Protein AF-A0A936MVW8-F1 (afdb_monomer_lite)

Sequence (172 aa):
MIGNDNMHGYFGDGTPITKDFATEFSHVVNAASWIDMLAAPKLWAALRRIPPKTFLLELVETYLEYARSRRHYAYIPEEQERPDLSLRGPAVQRLRDLLLGWEPPLITPEIQDAARAVYLTEYGAPPKESWDEAEHNFPDTPLEASLIWPAGPWDEEAFLAARVDNEPPSEL

Radius of gyration: 17.97 Å; chains: 1; bounding box: 41×37×58 Å

Foldseek 3Di:
DDPPPPQQDAAPLRHGDDPVNVVLVVLLVQLLLVLLCLLAVVLLVLDPFAADLVVNLVSLVSNLVVLQDPPLCSPPPPPDDAFDSVQQNVLSVQLNVVSVVDDPPDRDPSNNVSSQSNVCSHPVDAAPPHSNPRPQPPVPDRSCVVHDGDPDDTPNVSVVVVVVVPDDPPDD

Secondary structure (DSSP, 8-state):
---------B-TTS-B--HHHHHHHHHHHHHHHHHHHHH-HHHHHH-SS---HHHHHHHHHHHHHHHHSSGGGSSS-TTSPPP-HHHHHHHHHHHHHHHHH--TT---HHHHHHHHHHHHHHHSS--SS-TTTTTT--TTS-GGGGSPPPSS---HHHHHHHHHHTPPP---

pLDDT: mean 75.81, std 17.88, range [31.45, 98.19]

Structure (mmCIF, N/CA/C/O backbone):
data_AF-A0A936MVW8-F1
#
_entry.id   AF-A0A936MVW8-F1
#
loop_
_atom_site.group_PDB
_atom_site.id
_atom_site.type_symbol
_atom_site.label_atom_id
_atom_site.label_alt_id
_atom_site.label_comp_id
_atom_site.label_asym_id
_atom_site.label_entity_id
_atom_site.label_seq_id
_atom_site.pdbx_PDB_ins_code
_atom_site.Cartn_x
_atom_site.Cartn_y
_atom_site.Cartn_z
_atom_site.occupancy
_atom_site.B_iso_or_equiv
_atom_site.auth_seq_id
_atom_site.auth_comp_id
_atom_site.auth_asym_id
_atom_site.auth_atom_id
_atom_site.pdbx_PDB_model_num
ATOM 1 N N . MET A 1 1 ? -26.744 -17.928 -21.424 1.00 34.31 1 MET A N 1
ATOM 2 C CA . MET A 1 1 ? -25.308 -17.921 -21.082 1.00 34.31 1 MET A CA 1
ATOM 3 C C . MET A 1 1 ? -24.545 -17.622 -22.355 1.00 34.31 1 MET A C 1
ATOM 5 O O . MET A 1 1 ? -24.454 -18.495 -23.203 1.00 34.31 1 MET A O 1
ATOM 9 N N . ILE A 1 2 ? -24.108 -16.379 -22.531 1.00 31.45 2 ILE A N 1
ATOM 10 C CA . ILE A 1 2 ? -23.219 -15.991 -23.628 1.00 31.45 2 ILE A CA 1
ATOM 11 C C . ILE A 1 2 ? -21.899 -15.660 -22.942 1.00 31.45 2 ILE A C 1
ATOM 13 O O . ILE A 1 2 ? -21.827 -14.695 -22.184 1.00 31.45 2 ILE A O 1
ATOM 17 N N . GLY A 1 3 ? -20.910 -16.537 -23.109 1.00 36.31 3 GLY A N 1
ATOM 18 C CA . GLY A 1 3 ? -19.536 -16.231 -22.737 1.00 36.31 3 GLY A CA 1
ATOM 19 C C . GLY A 1 3 ? -19.049 -15.132 -23.667 1.00 36.31 3 GLY A C 1
ATOM 20 O O . GLY A 1 3 ? -19.028 -15.322 -24.880 1.00 36.31 3 GLY A O 1
ATOM 21 N N . ASN A 1 4 ? -18.734 -13.964 -23.114 1.00 34.56 4 ASN A N 1
ATOM 22 C CA . ASN A 1 4 ? -18.070 -12.918 -23.878 1.00 34.56 4 ASN A CA 1
ATOM 23 C C . ASN A 1 4 ? -16.597 -13.305 -24.032 1.00 34.56 4 ASN A C 1
ATOM 25 O O . ASN A 1 4 ? -15.800 -13.109 -23.120 1.00 34.56 4 ASN A O 1
ATOM 29 N N . ASP A 1 5 ? -16.278 -13.858 -25.199 1.00 40.94 5 ASP A N 1
ATOM 30 C CA . ASP A 1 5 ? -14.949 -14.304 -25.640 1.00 40.94 5 ASP A CA 1
ATOM 31 C C . ASP A 1 5 ? -14.143 -13.184 -26.338 1.00 40.94 5 ASP A C 1
ATOM 33 O O . ASP A 1 5 ? -13.197 -13.437 -27.071 1.00 40.94 5 ASP A O 1
ATOM 37 N N . ASN A 1 6 ? -14.502 -11.910 -26.137 1.00 36.38 6 ASN A N 1
ATOM 38 C CA . ASN A 1 6 ? -13.960 -10.790 -26.921 1.00 36.38 6 ASN A CA 1
ATOM 39 C C . ASN A 1 6 ? -13.034 -9.863 -26.118 1.00 36.38 6 ASN A C 1
ATOM 41 O O . ASN A 1 6 ? -13.253 -8.657 -26.061 1.00 36.38 6 ASN A O 1
ATOM 45 N N . MET A 1 7 ? -11.968 -10.410 -25.533 1.00 40.25 7 MET A N 1
ATOM 46 C CA . MET A 1 7 ? -10.809 -9.625 -25.074 1.00 40.25 7 MET A CA 1
ATOM 47 C C . MET A 1 7 ? -9.537 -10.093 -25.796 1.00 40.25 7 MET A C 1
ATOM 49 O O . MET A 1 7 ? -8.512 -10.339 -25.180 1.00 40.25 7 MET A O 1
ATOM 53 N N . HIS A 1 8 ? -9.593 -10.242 -27.122 1.00 43.97 8 HIS A N 1
ATOM 54 C CA . HIS A 1 8 ? -8.402 -10.478 -27.944 1.00 43.97 8 HIS A CA 1
ATOM 55 C C . HIS A 1 8 ? -7.718 -9.146 -28.268 1.00 43.97 8 HIS A C 1
ATOM 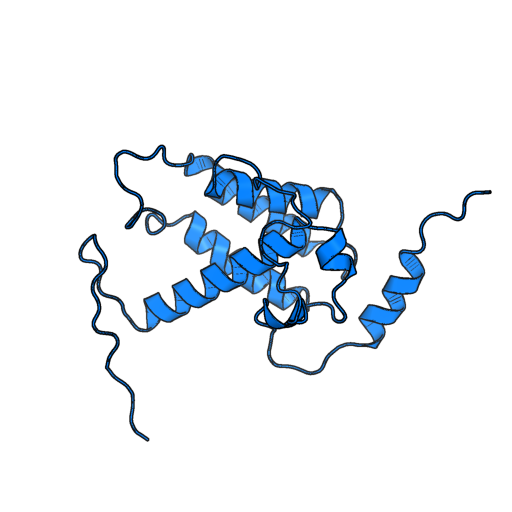57 O O . HIS A 1 8 ? -7.808 -8.636 -29.382 1.00 43.97 8 HIS A O 1
ATOM 63 N N . GLY A 1 9 ? -7.076 -8.556 -27.264 1.00 55.66 9 GLY A N 1
ATOM 64 C CA . GLY A 1 9 ? -6.127 -7.465 -27.459 1.00 55.66 9 GLY A CA 1
ATOM 65 C C . GLY A 1 9 ? -4.702 -7.986 -27.326 1.00 55.66 9 GLY A C 1
ATOM 66 O O . GLY A 1 9 ? -4.457 -8.963 -26.622 1.00 55.66 9 GLY A O 1
ATOM 67 N N . TYR A 1 10 ? -3.767 -7.341 -28.008 1.00 52.28 10 TYR A N 1
ATOM 68 C CA . TYR A 1 10 ? -2.350 -7.476 -27.712 1.00 52.28 10 TYR A CA 1
ATOM 69 C C . TYR A 1 10 ? -1.873 -6.164 -27.125 1.00 52.28 10 TYR A C 1
ATOM 71 O O . TYR A 1 10 ? -2.335 -5.081 -27.487 1.00 52.28 10 TYR A O 1
ATOM 79 N N . PHE A 1 11 ? -0.940 -6.289 -26.212 1.00 53.66 11 PHE A N 1
ATOM 80 C CA . PHE A 1 11 ? -0.203 -5.190 -25.648 1.00 53.66 11 PHE A CA 1
ATOM 81 C C . PHE A 1 11 ? 0.842 -4.639 -26.624 1.00 53.66 11 PHE A C 1
ATOM 83 O O . PHE A 1 11 ? 1.131 -5.261 -27.646 1.00 53.66 11 PHE A O 1
ATOM 90 N N . GLY A 1 12 ? 1.394 -3.455 -26.332 1.00 42.19 12 GLY A N 1
ATOM 91 C CA . GLY A 1 12 ? 2.382 -2.790 -27.197 1.00 42.19 12 GLY A CA 1
ATOM 92 C C . GLY A 1 12 ? 3.662 -3.608 -27.432 1.00 42.19 12 GLY A C 1
ATOM 93 O O . GLY A 1 12 ? 4.364 -3.376 -28.411 1.00 42.19 12 GLY A O 1
ATOM 94 N N . ASP A 1 13 ? 3.922 -4.599 -26.578 1.00 49.50 13 ASP A N 1
ATOM 95 C CA . ASP A 1 13 ? 5.025 -5.559 -26.659 1.00 49.50 13 ASP A CA 1
ATOM 96 C C . ASP A 1 13 ? 4.647 -6.888 -27.354 1.00 49.50 13 ASP A C 1
ATOM 98 O O . ASP A 1 13 ? 5.480 -7.786 -27.477 1.00 49.50 13 ASP A O 1
ATOM 102 N N . GLY A 1 14 ? 3.396 -7.037 -27.805 1.00 54.03 14 GLY A N 1
ATOM 103 C CA . GLY A 1 14 ? 2.881 -8.259 -28.425 1.00 54.03 14 GLY A CA 1
ATOM 104 C C . GLY A 1 14 ? 2.423 -9.340 -27.441 1.00 54.03 14 GLY A C 1
ATOM 105 O O . GLY A 1 14 ? 2.101 -10.448 -27.877 1.00 54.03 14 GLY A O 1
ATOM 106 N N . THR A 1 15 ? 2.347 -9.056 -26.136 1.00 58.72 15 THR A N 1
ATOM 107 C CA . THR A 1 15 ? 1.784 -9.988 -25.150 1.00 58.72 15 THR A CA 1
ATOM 108 C C . THR A 1 15 ? 0.259 -10.089 -25.331 1.00 58.72 15 THR A C 1
ATOM 110 O O . THR A 1 15 ? -0.420 -9.058 -25.364 1.00 58.72 15 THR A O 1
ATOM 113 N N . PRO A 1 16 ? -0.326 -11.297 -25.463 1.00 61.88 16 PRO A N 1
ATOM 114 C CA . PRO A 1 16 ? -1.773 -11.446 -25.568 1.00 61.88 16 PRO A CA 1
ATOM 115 C C . PRO A 1 16 ? -2.456 -11.086 -24.247 1.00 61.88 16 PRO A C 1
ATOM 117 O O . PRO A 1 16 ? -2.078 -11.581 -23.184 1.00 61.88 16 PRO A O 1
ATOM 120 N N . ILE A 1 17 ? -3.513 -10.280 -24.323 1.00 64.38 17 ILE A N 1
ATOM 121 C CA . ILE A 1 17 ? -4.435 -10.059 -23.211 1.00 64.38 17 ILE A CA 1
ATOM 122 C C . ILE A 1 17 ? -5.241 -11.346 -23.045 1.00 64.38 17 ILE A C 1
ATOM 124 O O . ILE A 1 17 ? -6.142 -11.648 -23.825 1.00 64.38 17 ILE A O 1
ATOM 128 N N . THR A 1 18 ? -4.888 -12.145 -22.044 1.00 70.31 18 THR A N 1
ATOM 129 C CA . THR A 1 18 ? -5.671 -13.320 -21.656 1.00 70.31 18 THR A CA 1
ATOM 130 C C . THR A 1 18 ? -6.658 -12.941 -20.556 1.00 70.31 18 THR A C 1
ATOM 132 O O . THR A 1 18 ? -6.501 -11.930 -19.869 1.00 70.31 18 THR A O 1
ATOM 135 N N . LYS A 1 19 ? -7.685 -13.769 -20.352 1.00 66.88 19 LYS A N 1
ATOM 136 C CA . LYS A 1 19 ? -8.613 -13.607 -19.225 1.00 66.88 19 LYS A CA 1
ATOM 137 C C . LYS A 1 19 ? -7.884 -13.649 -17.875 1.00 66.88 19 LYS A C 1
ATOM 139 O O . LYS A 1 19 ? -8.219 -12.881 -16.974 1.00 66.88 19 LYS A O 1
ATOM 144 N N . ASP A 1 20 ? -6.868 -14.499 -17.772 1.00 69.19 20 ASP A N 1
ATOM 145 C CA . ASP A 1 20 ? -6.035 -14.631 -16.576 1.00 69.19 20 ASP A CA 1
ATOM 146 C C . ASP A 1 20 ? -5.218 -13.357 -16.340 1.00 69.19 20 ASP A C 1
ATOM 148 O O . ASP A 1 20 ? -5.215 -12.832 -15.231 1.00 69.19 20 ASP A O 1
ATOM 152 N N . PHE A 1 21 ? -4.632 -12.788 -17.401 1.00 69.25 21 PHE A N 1
ATOM 153 C CA . PHE A 1 21 ? -3.934 -11.506 -17.323 1.00 69.25 21 PHE A CA 1
ATOM 154 C C . PHE A 1 21 ? -4.878 -10.368 -16.914 1.00 69.25 21 PHE A C 1
ATOM 156 O O . PHE A 1 21 ? -4.545 -9.579 -16.040 1.00 69.25 21 PHE A O 1
ATOM 163 N N . ALA A 1 22 ? -6.059 -10.258 -17.530 1.00 68.69 22 ALA A N 1
ATOM 164 C CA . ALA A 1 22 ? -7.012 -9.193 -17.206 1.00 68.69 22 ALA A CA 1
ATOM 165 C C . ALA A 1 22 ? -7.468 -9.254 -15.737 1.00 68.69 22 ALA A C 1
ATOM 167 O O . ALA A 1 22 ? -7.683 -8.219 -15.101 1.00 68.69 22 ALA A O 1
ATOM 168 N N . THR A 1 23 ? -7.583 -10.470 -15.200 1.00 71.94 23 THR A N 1
ATOM 169 C CA . THR A 1 23 ? -7.898 -10.727 -13.790 1.00 71.94 23 THR A CA 1
ATOM 170 C C . THR A 1 23 ? -6.735 -10.319 -12.886 1.00 71.94 23 THR A C 1
ATOM 172 O O . THR A 1 23 ? -6.937 -9.545 -11.956 1.00 71.94 23 THR A O 1
ATOM 175 N N . GLU A 1 24 ? -5.513 -10.765 -13.194 1.00 74.25 24 GLU A N 1
ATOM 176 C CA . GLU A 1 24 ? -4.289 -10.368 -12.485 1.00 74.25 24 GLU A CA 1
ATOM 177 C C . GLU A 1 24 ? -4.121 -8.844 -12.473 1.00 74.25 24 GLU A C 1
ATOM 179 O O . GLU A 1 24 ? -3.956 -8.250 -11.414 1.00 74.25 24 GLU A O 1
ATOM 184 N N . PHE A 1 25 ? -4.244 -8.196 -13.633 1.00 77.94 25 PHE A N 1
ATOM 185 C CA . PHE A 1 25 ? -4.137 -6.747 -13.773 1.00 77.94 25 PHE A CA 1
ATOM 186 C C . PHE A 1 25 ? -5.174 -6.017 -12.917 1.00 77.94 25 PHE A C 1
ATOM 188 O O . PHE A 1 25 ? -4.837 -5.073 -12.210 1.00 77.94 25 PHE A O 1
ATOM 195 N N . SER A 1 26 ? -6.423 -6.489 -12.921 1.00 79.56 26 SER A N 1
ATOM 196 C CA . SER A 1 26 ? -7.487 -5.918 -12.089 1.00 79.56 26 SER A CA 1
ATOM 197 C C . SER A 1 26 ? -7.181 -6.063 -10.593 1.00 79.56 26 SER A C 1
ATOM 199 O O . SER A 1 26 ? -7.428 -5.134 -9.827 1.00 79.56 26 SER A O 1
ATOM 201 N N . HIS A 1 27 ? -6.609 -7.194 -10.163 1.00 81.75 27 HIS A N 1
ATOM 202 C CA . HIS A 1 27 ? -6.180 -7.383 -8.775 1.00 81.75 27 HIS A CA 1
ATOM 203 C C . HIS A 1 27 ? -4.984 -6.502 -8.404 1.00 81.75 27 HIS A C 1
ATOM 205 O O . HIS A 1 27 ? -4.977 -5.941 -7.313 1.00 81.75 27 HIS A O 1
ATOM 211 N N . VAL A 1 28 ? -4.007 -6.339 -9.299 1.00 86.12 28 VAL A N 1
ATOM 212 C CA . VAL A 1 28 ? -2.840 -5.469 -9.086 1.00 86.12 28 VAL A CA 1
ATOM 213 C C . VAL A 1 28 ? -3.258 -4.005 -8.983 1.00 86.12 28 VAL A C 1
ATOM 215 O O . VAL A 1 28 ? -2.813 -3.320 -8.067 1.00 86.12 28 VAL A O 1
ATOM 218 N N . VAL A 1 29 ? -4.139 -3.533 -9.872 1.00 85.56 29 VAL A N 1
ATOM 219 C CA . VAL A 1 29 ? -4.69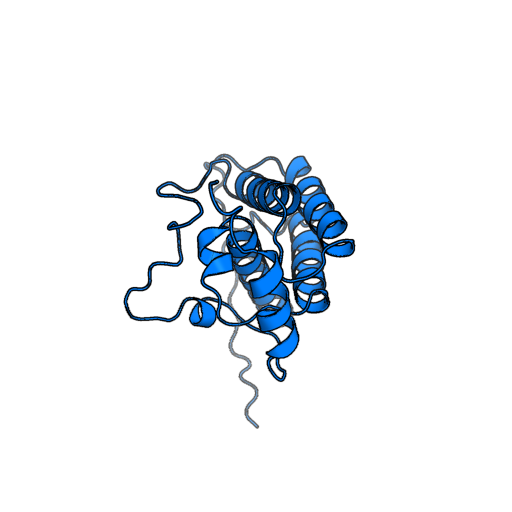0 -2.169 -9.810 1.00 85.56 29 VAL A CA 1
ATOM 220 C C . VAL A 1 29 ? -5.461 -1.965 -8.509 1.00 85.56 29 VAL A C 1
ATOM 222 O O . VAL A 1 29 ? -5.246 -0.973 -7.823 1.00 85.56 29 VAL A O 1
ATOM 225 N N . ASN A 1 30 ? -6.301 -2.927 -8.120 1.00 87.00 30 ASN A N 1
ATOM 226 C CA . ASN A 1 30 ? -7.021 -2.841 -6.853 1.00 87.00 30 ASN A CA 1
ATOM 227 C C . ASN A 1 30 ? -6.073 -2.815 -5.644 1.00 87.00 30 ASN A C 1
ATOM 229 O O . ASN A 1 30 ? -6.256 -2.028 -4.720 1.00 87.00 30 ASN A O 1
ATOM 233 N N . ALA A 1 31 ? -5.046 -3.665 -5.648 1.00 91.69 31 ALA A N 1
ATOM 234 C CA . ALA A 1 31 ? -4.041 -3.689 -4.598 1.00 91.69 31 ALA A CA 1
ATOM 235 C C . ALA A 1 31 ? -3.276 -2.359 -4.518 1.00 91.69 31 ALA A C 1
ATOM 237 O O . ALA A 1 31 ? -3.074 -1.867 -3.412 1.00 91.69 31 ALA A O 1
ATOM 238 N N . ALA A 1 32 ? -2.930 -1.745 -5.656 1.00 90.50 32 ALA A N 1
ATOM 239 C CA . ALA A 1 32 ? -2.313 -0.418 -5.696 1.00 90.50 32 ALA A CA 1
ATOM 240 C C . ALA A 1 32 ? -3.192 0.631 -4.999 1.00 90.50 32 ALA A C 1
ATOM 242 O O . ALA A 1 32 ? -2.727 1.272 -4.063 1.00 90.50 32 ALA A O 1
ATOM 243 N N . SER A 1 33 ? -4.482 0.714 -5.346 1.00 90.00 33 SER A N 1
ATOM 244 C CA . SER A 1 33 ? -5.406 1.675 -4.722 1.00 90.00 33 SER A CA 1
ATOM 245 C C . SER A 1 33 ? -5.525 1.499 -3.204 1.00 90.00 33 SER A C 1
ATOM 247 O O . SER A 1 33 ? -5.662 2.470 -2.462 1.00 90.00 33 SER A O 1
ATOM 249 N N . TRP A 1 34 ? -5.455 0.260 -2.711 1.00 93.50 34 TRP A N 1
ATOM 250 C CA . TRP A 1 34 ? -5.431 -0.012 -1.273 1.00 93.50 34 TRP A CA 1
ATOM 251 C C . TRP A 1 34 ? -4.097 0.347 -0.612 1.00 93.50 34 TRP A C 1
ATOM 253 O O . TRP A 1 34 ? -4.095 0.823 0.521 1.00 93.50 34 TRP A O 1
ATOM 263 N N . ILE A 1 35 ? -2.970 0.151 -1.297 1.00 94.38 35 ILE A N 1
ATOM 264 C CA . ILE A 1 35 ? -1.648 0.583 -0.821 1.00 94.38 35 ILE A CA 1
ATOM 265 C C . ILE A 1 35 ? -1.595 2.114 -0.728 1.00 94.38 35 ILE A C 1
ATOM 267 O O . ILE A 1 35 ? -1.124 2.640 0.279 1.00 94.38 35 ILE A O 1
ATOM 271 N N . ASP A 1 36 ? -2.159 2.826 -1.702 1.00 91.69 36 ASP A N 1
ATOM 272 C CA . ASP A 1 36 ? -2.263 4.288 -1.674 1.00 91.69 36 ASP A CA 1
ATOM 273 C C . ASP A 1 36 ? -3.112 4.759 -0.485 1.00 91.69 36 ASP A C 1
ATOM 275 O O . ASP A 1 36 ? -2.722 5.673 0.244 1.00 91.69 36 ASP A O 1
ATOM 279 N N . MET A 1 37 ? -4.207 4.049 -0.193 1.00 91.50 37 MET A N 1
ATOM 280 C CA .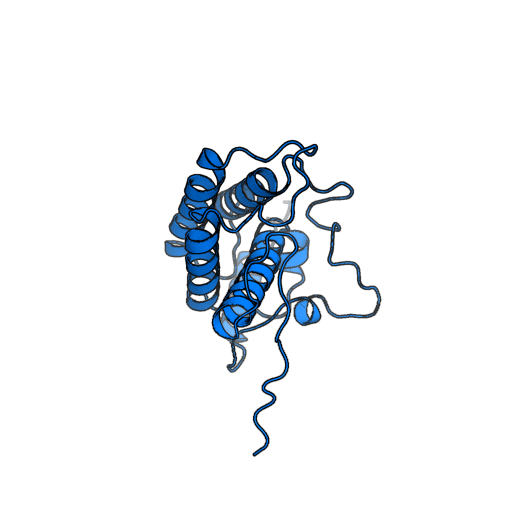 MET A 1 37 ? -5.033 4.299 0.991 1.00 91.50 37 MET A CA 1
ATOM 281 C C . MET A 1 37 ? -4.252 4.124 2.305 1.00 91.50 37 MET A C 1
ATOM 283 O O . MET A 1 37 ? -4.410 4.915 3.232 1.00 91.50 37 MET A O 1
ATOM 287 N N . LEU A 1 38 ? -3.372 3.119 2.393 1.00 94.50 38 LEU A N 1
ATOM 288 C CA . LEU A 1 38 ? -2.501 2.899 3.558 1.00 94.50 38 LEU A CA 1
ATOM 289 C C . LEU A 1 38 ? -1.414 3.981 3.697 1.00 94.50 38 LEU A C 1
ATOM 291 O O . LEU A 1 38 ? -0.963 4.264 4.807 1.00 94.50 38 LEU A O 1
ATOM 295 N N . ALA A 1 39 ? -0.998 4.607 2.594 1.00 94.25 39 ALA A N 1
ATOM 296 C CA . ALA A 1 39 ? -0.047 5.721 2.588 1.00 94.25 39 ALA A CA 1
ATOM 297 C C . ALA A 1 39 ? -0.675 7.070 3.015 1.00 94.25 39 ALA A C 1
ATOM 299 O O . ALA A 1 39 ? 0.058 8.016 3.356 1.00 94.25 39 ALA A O 1
ATOM 300 N N . ALA A 1 40 ? -2.011 7.146 3.009 1.00 91.56 40 ALA A N 1
ATOM 301 C CA . ALA A 1 40 ? -2.829 8.347 3.154 1.00 91.56 40 ALA A CA 1
ATOM 302 C C . ALA A 1 40 ? -3.676 8.322 4.447 1.00 91.56 40 ALA A C 1
ATOM 304 O O . ALA A 1 40 ? -4.859 7.970 4.424 1.00 91.56 40 ALA A O 1
ATOM 305 N N . PRO A 1 41 ? -3.110 8.692 5.611 1.00 87.88 41 PRO A N 1
ATOM 306 C CA . PRO A 1 41 ? -3.765 8.512 6.906 1.00 87.88 41 PRO A CA 1
ATOM 307 C C . PRO A 1 41 ? -5.085 9.281 7.031 1.00 87.88 41 PRO A C 1
ATOM 309 O O . PRO A 1 41 ? -5.997 8.804 7.707 1.00 87.88 41 PRO A O 1
ATOM 312 N N . LYS A 1 42 ? -5.230 10.450 6.388 1.00 85.56 42 LYS A N 1
ATOM 313 C CA . LYS A 1 42 ? -6.490 11.207 6.455 1.00 85.56 42 LYS A CA 1
ATOM 314 C C . LYS A 1 42 ? -7.580 10.564 5.611 1.00 85.56 42 LYS A C 1
ATOM 316 O O . LYS A 1 42 ? -8.736 10.567 6.026 1.00 85.56 42 LYS A O 1
ATOM 321 N N . LEU A 1 43 ? -7.219 10.003 4.458 1.00 87.12 43 LEU A N 1
ATOM 322 C CA . LEU A 1 43 ? -8.157 9.266 3.615 1.00 87.12 43 LEU A CA 1
ATOM 323 C C . LEU A 1 43 ? -8.580 7.965 4.298 1.00 87.12 43 LEU A C 1
ATOM 325 O O . LEU A 1 43 ? -9.774 7.692 4.389 1.0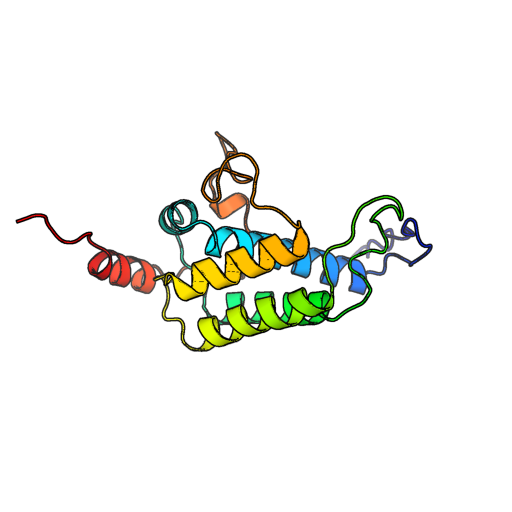0 87.12 43 LEU A O 1
ATOM 329 N N . TRP A 1 44 ? -7.633 7.236 4.894 1.00 88.25 44 TRP A N 1
ATOM 330 C CA . TRP A 1 44 ? -7.942 6.066 5.712 1.00 88.25 44 TRP A CA 1
ATOM 331 C C . TRP A 1 44 ? -8.920 6.401 6.847 1.00 88.25 44 TRP A C 1
ATOM 333 O O . TRP A 1 44 ? -9.932 5.724 7.019 1.00 88.25 44 TRP A O 1
ATOM 343 N N . ALA A 1 45 ? -8.664 7.484 7.588 1.00 85.25 45 ALA A N 1
ATOM 344 C CA . ALA A 1 45 ? -9.536 7.937 8.672 1.00 85.25 45 ALA A CA 1
ATOM 345 C C . ALA A 1 45 ? -10.932 8.386 8.196 1.00 85.25 45 ALA A C 1
ATOM 347 O O . ALA A 1 45 ? -11.875 8.399 8.988 1.00 85.25 45 ALA A 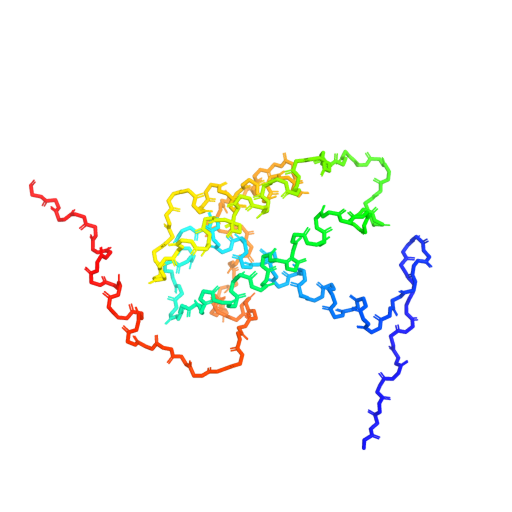O 1
ATOM 348 N N . ALA A 1 46 ? -11.076 8.756 6.921 1.00 85.38 46 ALA A N 1
ATOM 349 C CA . ALA A 1 46 ? -12.351 9.138 6.324 1.00 85.38 46 ALA A CA 1
ATOM 350 C C . ALA A 1 46 ? -13.207 7.933 5.888 1.00 85.38 46 ALA A C 1
ATOM 352 O O . ALA A 1 46 ? -14.398 8.112 5.614 1.00 85.38 46 ALA A O 1
ATOM 353 N N . LEU A 1 47 ? -12.640 6.720 5.839 1.00 84.69 47 LEU A N 1
ATOM 354 C CA . LEU A 1 47 ? -13.384 5.508 5.503 1.00 84.69 47 LEU A CA 1
ATOM 355 C C . LEU A 1 47 ? -14.457 5.212 6.556 1.00 84.69 47 LEU A C 1
ATOM 357 O O . LEU A 1 47 ? -14.210 5.209 7.762 1.00 84.69 47 LEU A O 1
ATOM 361 N N . ARG A 1 48 ? -15.665 4.882 6.094 1.00 83.56 48 ARG A N 1
ATOM 362 C CA . ARG A 1 48 ? -16.790 4.492 6.965 1.00 83.56 48 ARG A CA 1
ATOM 363 C C . ARG A 1 48 ? -16.798 3.012 7.327 1.00 83.56 48 ARG A C 1
ATOM 365 O O . ARG A 1 48 ? -17.607 2.580 8.143 1.00 83.56 48 ARG A O 1
ATOM 372 N N . ARG A 1 49 ? -15.936 2.221 6.693 1.00 84.25 49 ARG A N 1
ATOM 373 C CA . ARG A 1 49 ? -15.766 0.794 6.959 1.00 84.25 49 ARG A CA 1
ATOM 374 C C . ARG A 1 49 ? -14.302 0.407 6.849 1.00 84.25 49 ARG A C 1
ATOM 376 O O . ARG A 1 49 ? -13.542 1.047 6.133 1.00 84.25 49 ARG A O 1
ATOM 383 N N . ILE A 1 50 ? -13.935 -0.661 7.545 1.00 86.12 50 ILE A N 1
ATOM 384 C CA . ILE A 1 50 ? -12.555 -1.132 7.652 1.00 86.12 50 ILE A CA 1
ATOM 385 C C . ILE A 1 50 ? -12.434 -2.441 6.880 1.00 86.12 50 ILE A C 1
ATOM 387 O O . ILE A 1 50 ? -13.275 -3.327 7.064 1.00 86.12 50 ILE A O 1
ATOM 391 N N . PRO A 1 51 ? -11.445 -2.583 5.984 1.00 87.88 51 PRO A N 1
ATOM 392 C CA . PRO A 1 51 ? -11.237 -3.843 5.296 1.00 87.88 51 PRO A CA 1
ATOM 393 C C . PRO A 1 51 ? -10.765 -4.916 6.290 1.00 87.88 51 PRO A C 1
ATOM 395 O O . PRO A 1 51 ? -9.959 -4.627 7.180 1.00 87.88 51 PRO A O 1
ATOM 398 N N . PRO A 1 52 ? -11.190 -6.178 6.122 1.00 88.88 52 PRO A N 1
ATOM 399 C CA . PRO A 1 52 ? -10.583 -7.290 6.832 1.00 88.88 52 PRO A CA 1
ATOM 400 C C . PRO A 1 52 ? -9.074 -7.348 6.567 1.00 88.88 52 PRO A C 1
ATOM 402 O O . PRO A 1 52 ? -8.622 -7.220 5.429 1.00 88.88 52 PRO A O 1
ATOM 405 N N . LYS A 1 53 ? -8.291 -7.632 7.609 1.00 91.25 53 LYS A N 1
ATOM 406 C CA . LYS A 1 53 ? -6.843 -7.868 7.502 1.00 91.25 53 LYS A CA 1
ATOM 407 C C . LYS A 1 53 ? -6.482 -8.910 6.445 1.00 91.25 53 LYS A C 1
ATOM 409 O O . LYS A 1 53 ? -5.541 -8.709 5.685 1.00 91.25 53 LYS A O 1
ATOM 414 N N . THR A 1 54 ? -7.231 -10.010 6.387 1.00 90.25 54 THR A N 1
ATOM 415 C CA . THR A 1 54 ? -7.010 -11.089 5.412 1.00 90.25 54 THR A CA 1
ATOM 416 C C . THR A 1 54 ? -7.131 -10.593 3.977 1.00 90.25 54 THR A C 1
ATOM 418 O O . THR A 1 54 ? -6.308 -10.950 3.146 1.00 90.25 54 THR A O 1
ATOM 421 N N . PHE A 1 55 ? -8.087 -9.705 3.708 1.00 91.25 55 PHE A N 1
ATOM 422 C CA . PHE A 1 55 ? -8.271 -9.112 2.390 1.00 91.25 55 PHE A CA 1
ATOM 423 C C . PHE A 1 55 ? -7.091 -8.213 1.991 1.00 91.25 55 PHE A C 1
ATOM 425 O O . PHE A 1 55 ? -6.577 -8.343 0.882 1.00 91.25 55 PHE A O 1
ATOM 432 N N . LEU A 1 56 ? -6.604 -7.348 2.891 1.00 92.81 56 LEU A N 1
ATOM 433 C CA . LEU A 1 56 ? -5.409 -6.544 2.594 1.00 92.81 56 LEU A CA 1
ATOM 434 C C . LEU A 1 56 ? -4.169 -7.418 2.379 1.00 92.81 56 LEU A C 1
ATOM 436 O O . LEU A 1 56 ? -3.374 -7.136 1.487 1.00 92.81 56 LEU A O 1
ATOM 440 N N . LEU A 1 57 ? -4.011 -8.492 3.159 1.00 94.31 57 LEU A N 1
ATOM 441 C CA . LEU A 1 57 ? -2.912 -9.439 2.975 1.00 94.31 57 LEU A CA 1
ATOM 442 C C . LEU A 1 57 ? -2.977 -10.135 1.610 1.00 94.31 57 LEU A C 1
ATOM 444 O O . LEU A 1 57 ? -1.956 -10.210 0.936 1.00 94.31 57 LEU A O 1
ATOM 448 N N . GLU A 1 58 ? -4.152 -10.589 1.170 1.00 91.25 58 GLU A N 1
ATOM 449 C CA . GLU A 1 58 ? -4.337 -11.193 -0.159 1.00 91.25 58 GLU A CA 1
ATOM 450 C C . GLU A 1 58 ? -3.964 -10.223 -1.292 1.00 91.25 58 GLU A C 1
ATOM 452 O O . GLU A 1 58 ? -3.280 -10.605 -2.247 1.00 91.25 58 GLU A O 1
ATOM 457 N N . LEU A 1 59 ? -4.363 -8.953 -1.171 1.00 91.75 59 LEU A N 1
ATOM 458 C CA . LEU A 1 59 ? -4.007 -7.917 -2.140 1.00 91.75 59 LEU A CA 1
ATOM 459 C C . LEU A 1 59 ? -2.502 -7.646 -2.169 1.00 91.75 59 LEU A C 1
ATOM 461 O O . LEU A 1 59 ? -1.912 -7.587 -3.248 1.00 91.75 59 LEU A O 1
ATOM 465 N N . VAL A 1 60 ? -1.866 -7.508 -1.005 1.00 95.06 60 VAL A N 1
ATOM 466 C CA . VAL A 1 60 ? -0.427 -7.233 -0.926 1.00 95.06 60 VAL A CA 1
ATOM 467 C C . VAL A 1 60 ? 0.402 -8.430 -1.398 1.00 95.06 60 VAL A C 1
ATOM 469 O O . VAL A 1 60 ? 1.401 -8.224 -2.081 1.00 95.06 60 VAL A O 1
ATOM 472 N N . GLU A 1 61 ? -0.007 -9.669 -1.117 1.00 93.44 61 GLU A N 1
ATOM 473 C CA . GLU A 1 61 ? 0.645 -10.869 -1.668 1.00 93.44 61 GLU A CA 1
ATOM 474 C C . GLU A 1 61 ? 0.523 -10.910 -3.200 1.00 93.44 61 GLU A C 1
ATOM 476 O O . GLU A 1 61 ? 1.516 -11.129 -3.896 1.00 93.44 61 GLU A O 1
ATOM 481 N N . THR A 1 62 ? -0.655 -10.584 -3.745 1.00 89.81 62 THR A N 1
ATOM 482 C CA . THR A 1 62 ? -0.848 -10.468 -5.203 1.00 89.81 62 THR A CA 1
ATOM 483 C C . THR A 1 62 ? 0.071 -9.398 -5.801 1.00 89.81 62 THR A C 1
ATOM 485 O O . THR A 1 62 ? 0.729 -9.615 -6.821 1.00 89.81 62 THR A O 1
ATOM 488 N N . TYR A 1 63 ? 0.168 -8.240 -5.144 1.00 91.25 63 TYR A N 1
ATOM 489 C CA . TYR A 1 63 ? 1.054 -7.165 -5.577 1.00 91.25 63 TYR A CA 1
ATOM 490 C C . TYR A 1 63 ? 2.535 -7.550 -5.462 1.00 91.25 63 TYR A C 1
ATOM 492 O O . TYR A 1 63 ? 3.345 -7.152 -6.295 1.00 91.25 63 TYR A O 1
ATOM 500 N N . LEU A 1 64 ? 2.911 -8.354 -4.466 1.00 91.94 64 LEU A N 1
ATOM 501 C CA . LEU A 1 64 ? 4.279 -8.833 -4.275 1.00 91.94 64 LEU A CA 1
ATOM 502 C C . LEU A 1 64 ? 4.720 -9.766 -5.407 1.00 91.94 64 LEU A C 1
ATOM 504 O O . LEU A 1 64 ? 5.848 -9.653 -5.895 1.00 91.94 64 LEU A O 1
ATOM 508 N N . GLU A 1 65 ? 3.844 -10.671 -5.842 1.00 88.50 65 GLU A N 1
ATOM 509 C CA . GLU A 1 65 ? 4.090 -11.516 -7.015 1.00 88.50 65 GLU A CA 1
ATOM 510 C C . GLU A 1 65 ? 4.293 -10.664 -8.271 1.00 88.50 65 GLU A C 1
ATOM 512 O O . GLU A 1 65 ? 5.267 -10.852 -9.009 1.00 88.50 65 GLU A O 1
ATOM 517 N N . TYR A 1 66 ? 3.432 -9.662 -8.461 1.00 84.94 66 TYR A N 1
ATOM 518 C CA . TYR A 1 66 ? 3.556 -8.701 -9.549 1.00 84.94 66 TYR A CA 1
ATOM 519 C C . TYR A 1 66 ? 4.871 -7.910 -9.492 1.00 84.94 66 TYR A C 1
ATOM 521 O O . TYR A 1 66 ? 5.585 -7.840 -10.497 1.00 84.94 66 TYR A O 1
ATOM 529 N N . ALA A 1 67 ? 5.241 -7.381 -8.323 1.00 86.94 67 ALA A N 1
ATOM 530 C CA . ALA A 1 67 ? 6.455 -6.595 -8.105 1.00 86.94 67 ALA A CA 1
ATOM 531 C C . ALA A 1 67 ? 7.739 -7.401 -8.363 1.00 86.94 67 ALA A C 1
ATOM 533 O O . ALA A 1 67 ? 8.753 -6.843 -8.783 1.00 86.94 67 ALA A O 1
ATOM 534 N N . ARG A 1 68 ? 7.695 -8.723 -8.150 1.00 84.50 68 ARG A N 1
ATOM 535 C CA . ARG A 1 68 ? 8.787 -9.661 -8.469 1.00 84.50 68 ARG A CA 1
ATOM 536 C C . ARG A 1 68 ? 8.829 -10.065 -9.946 1.00 84.50 68 ARG A C 1
ATOM 538 O O . ARG A 1 68 ? 9.819 -10.645 -10.395 1.00 84.50 68 ARG A O 1
ATOM 545 N N . SER A 1 69 ? 7.773 -9.788 -10.704 1.00 78.62 69 SER A N 1
ATOM 546 C CA . SER A 1 69 ? 7.678 -10.132 -12.120 1.00 78.62 69 SER A CA 1
ATOM 547 C C . SER A 1 69 ? 8.359 -9.089 -13.019 1.00 78.62 69 SER A C 1
ATOM 549 O O . SER A 1 69 ? 8.566 -7.935 -12.649 1.00 78.62 69 SER A O 1
ATOM 551 N N . ARG A 1 70 ? 8.662 -9.473 -14.267 1.00 70.75 70 ARG A N 1
ATOM 552 C CA . ARG A 1 70 ? 9.135 -8.538 -15.310 1.00 70.75 70 ARG A CA 1
ATOM 553 C C . ARG A 1 70 ? 8.001 -7.818 -16.056 1.00 70.75 70 ARG A C 1
ATOM 555 O O . ARG A 1 70 ? 8.279 -7.052 -16.971 1.00 70.75 70 ARG A O 1
ATOM 562 N N . ARG A 1 71 ? 6.735 -8.072 -15.701 1.00 69.44 71 ARG A N 1
ATOM 563 C CA . ARG A 1 71 ? 5.547 -7.630 -16.464 1.00 69.44 71 ARG A CA 1
ATOM 564 C C . ARG A 1 71 ? 5.262 -6.132 -16.344 1.00 69.44 71 ARG A C 1
ATOM 566 O O . ARG A 1 71 ? 4.561 -5.572 -17.175 1.00 69.44 71 ARG A O 1
ATOM 573 N N . HIS A 1 72 ? 5.837 -5.493 -15.333 1.00 64.00 72 HIS A N 1
ATOM 574 C CA . HIS A 1 72 ? 5.573 -4.111 -14.952 1.00 64.00 72 HIS A CA 1
ATOM 575 C C . HIS A 1 72 ? 5.895 -3.064 -16.039 1.00 64.00 72 HIS A C 1
ATOM 577 O O . HIS A 1 72 ? 5.217 -2.047 -16.134 1.00 64.00 72 HIS A O 1
ATOM 583 N N . TYR A 1 73 ? 6.884 -3.323 -16.903 1.00 58.44 73 TYR A N 1
ATOM 584 C CA . TYR A 1 73 ? 7.385 -2.337 -17.873 1.00 58.44 73 TYR A CA 1
ATOM 585 C C . TYR A 1 73 ? 7.149 -2.690 -19.340 1.00 58.44 73 TYR A C 1
ATOM 587 O O . TYR A 1 73 ? 7.770 -2.081 -20.208 1.00 58.44 73 TYR A O 1
ATOM 595 N N . ALA A 1 74 ? 6.240 -3.618 -19.642 1.00 56.75 74 ALA A N 1
ATOM 596 C CA . ALA A 1 74 ? 5.846 -3.884 -21.029 1.00 56.75 74 ALA A CA 1
ATOM 597 C C . ALA A 1 74 ? 5.320 -2.622 -21.758 1.00 56.75 74 ALA A C 1
ATOM 599 O O . ALA A 1 74 ? 5.342 -2.563 -22.984 1.00 56.75 74 ALA A O 1
ATOM 600 N N . TYR A 1 75 ? 4.896 -1.596 -21.006 1.00 57.88 75 TYR A N 1
ATOM 601 C CA . TYR A 1 75 ? 4.279 -0.367 -21.530 1.00 57.88 75 TYR A CA 1
ATOM 602 C C . TYR A 1 75 ? 5.087 0.906 -21.316 1.00 57.88 75 TYR A C 1
ATOM 604 O O . TYR A 1 75 ? 4.720 1.933 -21.883 1.00 57.88 75 TYR A O 1
ATOM 612 N N . ILE A 1 76 ? 6.140 0.878 -20.490 1.00 60.19 76 ILE A N 1
ATOM 613 C CA . ILE A 1 76 ? 6.932 2.083 -20.227 1.00 60.19 76 ILE A CA 1
ATOM 614 C C . ILE A 1 76 ? 7.908 2.280 -21.393 1.00 60.19 76 ILE A C 1
ATOM 616 O O . ILE A 1 76 ? 8.745 1.390 -21.616 1.00 60.19 76 ILE A O 1
ATOM 620 N N . PRO A 1 77 ? 7.830 3.416 -22.121 1.00 64.06 77 PRO A N 1
ATOM 621 C CA . PRO A 1 77 ? 8.761 3.730 -23.201 1.00 64.06 77 PRO A CA 1
ATOM 622 C C . PRO A 1 77 ? 10.213 3.588 -22.734 1.00 64.06 77 PRO A C 1
ATOM 624 O O . PRO A 1 77 ? 10.539 3.972 -21.612 1.00 64.06 77 PRO A O 1
ATOM 627 N N . GLU A 1 78 ? 11.102 3.054 -23.578 1.00 64.94 78 GLU A N 1
ATOM 628 C CA . GLU A 1 78 ? 12.522 2.844 -23.221 1.00 64.94 78 GLU A CA 1
ATOM 629 C C . GLU A 1 78 ? 13.242 4.134 -22.797 1.00 64.94 78 GLU A C 1
ATOM 631 O O . GLU A 1 78 ? 14.241 4.089 -22.085 1.00 64.94 78 GLU A O 1
ATOM 636 N N . GLU A 1 79 ? 12.713 5.279 -23.220 1.00 68.44 79 GLU A N 1
ATOM 637 C CA . GLU A 1 79 ? 13.231 6.623 -22.967 1.00 68.44 79 GLU A CA 1
ATOM 638 C C . GLU A 1 79 ? 12.937 7.132 -21.545 1.00 68.44 79 GLU A C 1
ATOM 640 O O . GLU A 1 79 ? 13.523 8.126 -21.115 1.00 68.44 79 GLU A O 1
ATOM 645 N N . GLN A 1 80 ? 12.030 6.479 -20.813 1.00 67.25 80 GLN A N 1
ATOM 646 C CA . GLN A 1 80 ? 11.641 6.879 -19.467 1.00 67.25 80 GLN A CA 1
ATOM 647 C C . GLN A 1 80 ? 12.477 6.122 -18.427 1.00 67.25 80 GLN A C 1
ATOM 649 O O . GLN A 1 80 ? 12.623 4.899 -18.497 1.00 67.25 80 GLN A O 1
ATOM 654 N N . GLU A 1 81 ? 13.032 6.851 -17.453 1.00 67.00 81 GLU A N 1
ATOM 655 C CA . GLU A 1 81 ? 13.803 6.254 -16.362 1.00 67.00 81 GLU A CA 1
ATOM 656 C C . GLU A 1 81 ? 12.927 5.254 -15.601 1.00 67.00 81 GLU A C 1
ATOM 658 O O . GLU A 1 81 ? 11.865 5.597 -15.077 1.00 67.00 81 GLU A O 1
ATOM 663 N N . ARG A 1 82 ? 13.355 3.989 -15.596 1.00 67.94 82 ARG A N 1
ATOM 664 C CA . ARG A 1 82 ? 12.632 2.913 -14.922 1.00 67.94 82 ARG A CA 1
ATOM 665 C C . ARG A 1 82 ? 13.050 2.872 -13.454 1.00 67.94 82 ARG A C 1
ATOM 667 O O . ARG A 1 82 ? 14.253 2.821 -13.191 1.00 67.94 82 ARG A O 1
ATOM 674 N N . PRO A 1 83 ? 12.099 2.811 -12.510 1.00 68.00 83 PRO A N 1
ATOM 675 C CA . PRO A 1 83 ? 12.414 2.541 -11.117 1.00 68.00 83 PRO A CA 1
ATOM 676 C C . PRO A 1 83 ? 13.240 1.258 -10.939 1.00 68.00 83 PRO A C 1
ATOM 678 O O . PRO A 1 83 ? 13.043 0.266 -11.658 1.00 68.00 83 PRO A O 1
ATOM 681 N N . ASP A 1 84 ? 14.143 1.264 -9.954 1.00 75.56 84 ASP A N 1
ATOM 682 C CA . ASP A 1 84 ? 14.987 0.117 -9.617 1.00 75.56 84 ASP A CA 1
ATOM 683 C C . ASP A 1 84 ? 14.133 -1.073 -9.150 1.00 75.56 84 ASP A C 1
ATOM 685 O O . ASP A 1 84 ? 13.590 -1.110 -8.042 1.00 75.56 84 ASP A O 1
ATOM 689 N N . LEU A 1 85 ? 14.053 -2.087 -10.013 1.00 71.31 85 LEU A N 1
ATOM 690 C CA . LEU A 1 85 ? 13.290 -3.312 -9.781 1.00 71.31 85 LEU A CA 1
ATOM 691 C C . LEU A 1 85 ? 13.734 -4.075 -8.530 1.00 71.31 85 LEU A C 1
ATOM 693 O O . LEU A 1 85 ? 12.934 -4.817 -7.960 1.00 71.31 85 LEU A O 1
ATOM 697 N N . SER A 1 86 ? 14.987 -3.914 -8.099 1.00 80.81 86 SER A N 1
ATOM 698 C CA . SER A 1 86 ? 15.497 -4.592 -6.908 1.00 80.81 86 SER A CA 1
ATOM 699 C C . SER A 1 86 ? 14.879 -4.061 -5.612 1.00 80.81 86 SER A C 1
ATOM 701 O O . SER A 1 86 ? 14.868 -4.781 -4.616 1.00 80.81 86 SER A O 1
ATOM 703 N N . LEU A 1 87 ? 14.314 -2.847 -5.628 1.00 85.44 87 LEU A N 1
ATOM 704 C CA . LEU A 1 87 ? 13.753 -2.188 -4.446 1.00 85.44 87 LEU A CA 1
ATOM 705 C C . LEU A 1 87 ? 12.262 -2.481 -4.233 1.00 85.44 87 LEU A C 1
ATOM 707 O O . LEU A 1 87 ? 11.796 -2.481 -3.093 1.00 85.44 87 LEU A O 1
ATOM 711 N N . ARG A 1 88 ? 11.528 -2.796 -5.305 1.00 86.12 88 ARG A N 1
ATOM 712 C CA . ARG A 1 88 ? 10.069 -3.007 -5.278 1.00 86.12 88 ARG A CA 1
ATOM 713 C C . ARG A 1 88 ? 9.667 -4.193 -4.408 1.00 86.12 88 ARG A C 1
ATOM 715 O O . ARG A 1 88 ? 8.903 -4.057 -3.456 1.00 86.12 88 ARG A O 1
ATOM 722 N N . GLY A 1 89 ? 10.233 -5.366 -4.700 1.00 90.69 89 GLY A N 1
ATOM 723 C CA . GLY A 1 89 ? 9.953 -6.596 -3.955 1.00 90.69 89 GLY A CA 1
ATOM 724 C C . GLY A 1 89 ? 10.191 -6.450 -2.443 1.00 90.69 89 GLY A C 1
ATOM 725 O O . GLY A 1 89 ? 9.294 -6.777 -1.668 1.00 90.69 89 GLY A O 1
ATOM 726 N N . PRO A 1 90 ? 11.358 -5.941 -2.002 1.00 94.62 90 PRO A N 1
ATOM 727 C CA . PRO A 1 90 ? 11.617 -5.656 -0.591 1.00 94.62 90 PRO A CA 1
ATOM 728 C C . PRO A 1 90 ? 10.632 -4.673 0.057 1.00 94.62 90 PRO A C 1
ATOM 730 O O . PRO A 1 90 ? 10.227 -4.906 1.196 1.00 94.62 90 PRO A O 1
ATOM 733 N N . ALA A 1 91 ? 10.219 -3.606 -0.639 1.00 94.50 91 ALA A N 1
ATOM 734 C CA . ALA A 1 91 ? 9.254 -2.643 -0.103 1.00 94.50 91 ALA A CA 1
ATOM 735 C C . ALA A 1 91 ? 7.883 -3.293 0.150 1.00 94.50 91 ALA A C 1
ATOM 737 O O . ALA A 1 91 ? 7.334 -3.179 1.248 1.00 94.50 91 ALA A O 1
ATOM 738 N N . VAL A 1 92 ? 7.373 -4.053 -0.825 1.00 96.19 92 VAL A N 1
ATOM 739 C CA . VAL A 1 92 ? 6.085 -4.755 -0.701 1.00 96.19 92 VAL A CA 1
ATOM 740 C C . VAL A 1 92 ? 6.163 -5.861 0.358 1.00 96.19 92 VAL A C 1
ATOM 742 O O . VAL A 1 92 ? 5.247 -6.013 1.163 1.00 96.19 92 VAL A O 1
ATOM 745 N N . GLN A 1 93 ? 7.284 -6.589 0.429 1.00 97.44 93 GLN A N 1
ATOM 746 C CA . GLN A 1 93 ? 7.521 -7.595 1.471 1.00 97.44 93 GLN A CA 1
ATOM 747 C C . GLN A 1 93 ? 7.475 -6.974 2.874 1.00 97.44 93 GLN A C 1
ATOM 749 O O . GLN A 1 93 ? 6.847 -7.532 3.770 1.00 97.44 93 GLN A O 1
ATOM 754 N N . ARG A 1 94 ? 8.089 -5.799 3.063 1.00 97.81 94 ARG A N 1
ATOM 755 C CA . ARG A 1 94 ? 8.038 -5.080 4.342 1.00 97.81 94 ARG A CA 1
ATOM 756 C C . ARG A 1 94 ? 6.606 -4.699 4.717 1.00 97.81 94 ARG A C 1
ATOM 758 O O . ARG A 1 94 ? 6.220 -4.897 5.867 1.00 97.81 94 ARG A O 1
ATOM 765 N N . LEU A 1 95 ? 5.824 -4.176 3.771 1.00 98.12 95 LEU A N 1
ATOM 766 C CA . LEU A 1 95 ? 4.416 -3.842 4.007 1.00 98.12 95 LEU A CA 1
ATOM 767 C C . LEU A 1 95 ? 3.614 -5.083 4.420 1.00 98.12 95 LEU A C 1
ATOM 769 O O . LEU A 1 95 ? 2.882 -5.053 5.406 1.00 98.12 95 LEU A O 1
ATOM 773 N N . ARG A 1 96 ? 3.808 -6.195 3.707 1.00 98.06 96 ARG A N 1
ATOM 774 C CA . ARG A 1 96 ? 3.189 -7.488 4.008 1.00 98.06 96 ARG A CA 1
ATOM 775 C C . ARG A 1 96 ? 3.503 -7.961 5.427 1.00 98.06 96 ARG A C 1
ATOM 777 O O . ARG A 1 96 ? 2.598 -8.366 6.152 1.00 98.06 96 ARG A O 1
ATOM 784 N N . ASP A 1 97 ? 4.767 -7.895 5.837 1.00 98.19 97 ASP A N 1
ATOM 785 C CA . ASP A 1 97 ? 5.193 -8.361 7.160 1.00 98.19 97 ASP A CA 1
ATOM 786 C C . ASP A 1 97 ? 4.642 -7.479 8.293 1.00 98.19 97 ASP A C 1
ATOM 788 O O . ASP A 1 97 ? 4.283 -7.994 9.350 1.00 98.19 97 ASP A O 1
ATOM 792 N N . LEU A 1 98 ? 4.486 -6.171 8.065 1.00 97.94 98 LEU A N 1
ATOM 793 C CA . LEU A 1 98 ? 3.804 -5.276 9.007 1.00 97.94 98 LEU A CA 1
ATOM 794 C C . LEU A 1 98 ? 2.304 -5.584 9.096 1.00 97.94 98 LEU A C 1
ATOM 796 O O . LEU A 1 98 ? 1.750 -5.661 10.193 1.00 97.94 98 LEU A O 1
ATOM 800 N N . LEU A 1 99 ? 1.651 -5.842 7.959 1.00 96.62 99 LEU A N 1
ATOM 801 C CA . LEU A 1 99 ? 0.237 -6.215 7.926 1.00 96.62 99 LEU A CA 1
ATOM 802 C C . LEU A 1 99 ? -0.041 -7.554 8.616 1.00 96.62 99 LEU A C 1
ATOM 804 O O . LEU A 1 99 ? -1.127 -7.729 9.160 1.00 96.62 99 LEU A O 1
ATOM 808 N N . LEU A 1 100 ? 0.921 -8.482 8.687 1.00 96.38 1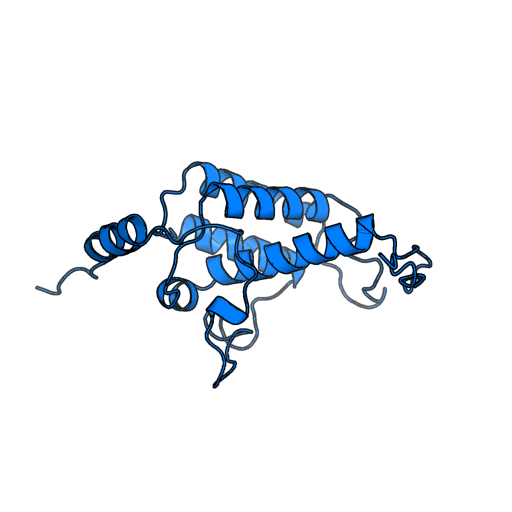00 LEU A N 1
ATOM 809 C CA . LEU A 1 100 ? 0.773 -9.706 9.486 1.00 96.38 100 LEU A CA 1
ATOM 810 C C . LEU A 1 100 ? 0.595 -9.424 10.981 1.00 96.38 100 LEU A C 1
ATOM 812 O O . LEU A 1 100 ? -0.106 -10.181 11.652 1.00 96.38 100 LEU A O 1
ATOM 816 N N . GLY A 1 101 ? 1.194 -8.352 11.498 1.00 93.75 101 GLY A N 1
ATOM 817 C CA . GLY A 1 101 ? 1.032 -7.896 12.881 1.00 93.75 101 GLY A CA 1
ATOM 818 C C . GLY A 1 101 ? -0.081 -6.866 13.069 1.00 93.75 101 GLY A C 1
ATOM 819 O O . GLY A 1 101 ? -0.432 -6.564 14.200 1.00 93.75 101 GLY A O 1
ATOM 820 N N . TRP A 1 102 ? -0.651 -6.347 11.981 1.00 93.38 102 TRP A N 1
ATOM 821 C CA . TRP A 1 102 ? -1.635 -5.272 12.029 1.00 93.38 102 TRP A CA 1
ATOM 822 C C . TRP A 1 102 ? -2.926 -5.687 12.737 1.00 93.38 102 TRP A C 1
ATOM 824 O O . TRP A 1 102 ? -3.468 -6.767 12.476 1.00 93.38 102 TRP A O 1
ATOM 834 N N . GLU A 1 103 ? -3.423 -4.801 13.591 1.00 89.81 103 GLU A N 1
ATOM 835 C CA . GLU A 1 103 ? -4.732 -4.882 14.226 1.00 89.81 103 GLU A CA 1
ATOM 836 C C . GLU A 1 103 ? -5.589 -3.735 13.670 1.00 89.81 103 GLU A C 1
ATOM 838 O O . GLU A 1 103 ? -5.309 -2.562 13.941 1.00 89.81 103 GLU A O 1
ATOM 843 N N . PRO A 1 104 ? -6.591 -4.040 12.822 1.00 85.12 104 PRO A N 1
ATOM 844 C CA . PRO A 1 104 ? -7.456 -3.018 12.267 1.00 85.12 104 PRO A CA 1
ATOM 845 C C . PRO A 1 104 ? -8.174 -2.244 13.367 1.00 85.12 104 PRO A C 1
ATOM 847 O O . PRO A 1 104 ? -8.525 -2.823 14.394 1.00 85.12 104 PRO A O 1
ATOM 850 N N . PRO A 1 105 ? -8.460 -0.956 13.134 1.00 85.81 105 PRO A N 1
ATOM 851 C CA . PRO A 1 105 ? -8.228 -0.147 11.943 1.00 85.81 105 PRO A CA 1
ATOM 852 C C . PRO A 1 105 ? -6.969 0.716 12.014 1.00 85.81 105 PRO A C 1
ATOM 854 O O . PRO A 1 105 ? -6.786 1.563 11.143 1.00 85.81 105 PRO A O 1
ATOM 857 N N . LEU A 1 106 ? -6.146 0.587 13.056 1.00 86.38 106 LEU A N 1
ATOM 858 C CA . LEU A 1 106 ? -5.066 1.535 13.306 1.00 86.38 106 LEU A CA 1
ATOM 859 C C . LEU A 1 106 ? -3.949 1.365 12.274 1.00 86.38 106 LEU A C 1
ATOM 861 O O . LEU A 1 106 ? -3.242 0.360 12.284 1.00 86.38 106 LEU A O 1
ATOM 865 N N . ILE A 1 107 ? -3.753 2.354 11.406 1.00 91.56 107 ILE A N 1
ATOM 866 C CA . ILE A 1 107 ? -2.579 2.398 10.530 1.00 91.56 107 ILE A CA 1
ATOM 867 C C . ILE A 1 107 ? -1.432 3.028 11.303 1.00 91.56 107 ILE A C 1
ATOM 869 O O . ILE A 1 107 ? -1.465 4.213 11.634 1.00 91.56 107 ILE A O 1
ATOM 873 N N . THR A 1 108 ? -0.420 2.222 11.612 1.00 95.06 108 THR A N 1
ATOM 874 C CA . THR A 1 108 ? 0.770 2.709 12.308 1.00 95.06 108 THR A CA 1
ATOM 875 C C . THR A 1 108 ? 1.672 3.500 11.353 1.00 95.06 108 THR A C 1
ATOM 877 O O . THR A 1 108 ? 1.620 3.281 10.134 1.00 95.06 108 THR A O 1
ATOM 880 N N . PRO A 1 109 ? 2.548 4.381 11.873 1.00 96.00 109 PRO A N 1
ATOM 881 C CA . PRO A 1 109 ? 3.535 5.081 11.052 1.00 96.00 109 PRO A CA 1
ATOM 882 C C . PRO A 1 109 ? 4.399 4.133 10.209 1.00 96.00 109 PRO A C 1
ATOM 884 O O . PRO A 1 109 ? 4.724 4.435 9.066 1.00 96.00 109 PRO A O 1
ATOM 887 N N . GLU A 1 110 ? 4.723 2.944 10.724 1.00 97.31 110 GLU A N 1
ATOM 888 C CA . GLU A 1 110 ? 5.516 1.951 9.999 1.00 97.31 110 GLU A CA 1
ATOM 889 C C . GLU A 1 110 ? 4.772 1.382 8.786 1.00 97.31 110 GLU A C 1
ATOM 891 O O . GLU A 1 110 ? 5.394 1.188 7.739 1.00 97.31 110 GLU A O 1
ATOM 896 N N . ILE A 1 111 ? 3.463 1.118 8.911 1.00 97.31 111 ILE A N 1
ATOM 897 C CA . ILE A 1 111 ? 2.621 0.658 7.793 1.00 97.31 111 ILE A CA 1
ATOM 898 C C . ILE A 1 111 ? 2.533 1.758 6.735 1.00 97.31 111 ILE A C 1
ATOM 900 O O . ILE A 1 111 ? 2.737 1.489 5.551 1.00 97.31 111 ILE A O 1
ATOM 904 N N . GLN A 1 112 ? 2.299 2.997 7.169 1.00 96.31 112 GLN A N 1
ATOM 905 C CA . GLN A 1 112 ? 2.231 4.162 6.293 1.00 96.31 112 GLN A CA 1
ATOM 906 C C . GLN A 1 112 ? 3.537 4.368 5.514 1.00 96.31 112 GLN A C 1
ATOM 908 O O . GLN A 1 112 ? 3.519 4.534 4.294 1.00 96.31 112 GLN A O 1
ATOM 913 N N . ASP A 1 113 ? 4.680 4.326 6.194 1.00 97.12 113 ASP A N 1
ATOM 914 C CA . ASP A 1 113 ? 5.988 4.496 5.564 1.00 97.12 113 ASP A CA 1
ATOM 915 C C . ASP A 1 113 ? 6.323 3.344 4.614 1.00 97.12 113 ASP A C 1
ATOM 917 O O . ASP A 1 113 ? 6.917 3.567 3.558 1.00 97.12 113 ASP A O 1
ATOM 921 N N . ALA A 1 114 ? 5.926 2.112 4.946 1.00 97.50 114 ALA A N 1
ATOM 922 C CA . ALA A 1 114 ? 6.090 0.975 4.049 1.00 97.50 114 ALA A CA 1
ATOM 923 C C . ALA A 1 114 ? 5.222 1.116 2.789 1.00 97.50 114 ALA A C 1
ATOM 925 O O . ALA A 1 114 ? 5.722 0.888 1.690 1.00 97.50 114 ALA A O 1
ATOM 926 N N . ALA A 1 115 ? 3.968 1.556 2.920 1.00 96.69 115 ALA A N 1
ATOM 927 C CA . ALA A 1 115 ? 3.089 1.821 1.783 1.00 96.69 115 ALA A CA 1
ATOM 928 C C . ALA A 1 115 ? 3.635 2.943 0.880 1.00 96.69 115 ALA A C 1
ATOM 930 O O . ALA A 1 115 ? 3.723 2.782 -0.337 1.00 96.69 115 ALA A O 1
ATOM 931 N N . ARG A 1 116 ? 4.123 4.040 1.471 1.00 95.56 116 ARG A N 1
ATOM 932 C CA . ARG A 1 116 ? 4.805 5.119 0.734 1.00 95.56 116 ARG A CA 1
ATOM 933 C C . ARG A 1 116 ? 6.071 4.639 0.039 1.00 95.56 116 ARG A C 1
ATOM 935 O O . ARG A 1 116 ? 6.344 5.059 -1.080 1.00 95.56 116 ARG A O 1
ATOM 942 N N . ALA A 1 117 ? 6.843 3.761 0.678 1.00 95.00 117 ALA A N 1
ATOM 943 C CA . ALA A 1 117 ? 8.016 3.164 0.055 1.00 95.00 117 ALA A CA 1
ATOM 944 C C . ALA A 1 117 ? 7.629 2.330 -1.172 1.00 95.00 117 ALA A C 1
ATOM 946 O O . ALA A 1 117 ? 8.306 2.442 -2.189 1.00 95.00 117 ALA A O 1
ATOM 947 N N . VAL A 1 118 ? 6.527 1.568 -1.118 1.00 94.12 118 VAL A N 1
ATOM 948 C CA . VAL A 1 118 ? 6.000 0.870 -2.301 1.00 94.12 118 VAL A CA 1
ATOM 949 C C . VAL A 1 118 ? 5.706 1.878 -3.409 1.00 94.12 118 VAL A C 1
ATOM 951 O O . VAL A 1 118 ? 6.320 1.778 -4.467 1.00 94.12 118 VAL A O 1
ATOM 954 N N . TYR A 1 119 ? 4.897 2.909 -3.150 1.00 91.12 119 TYR A N 1
ATOM 955 C CA . TYR A 1 119 ? 4.594 3.955 -4.137 1.00 91.12 119 TYR A CA 1
ATOM 956 C C . TYR A 1 119 ? 5.863 4.570 -4.751 1.00 91.12 119 TYR A C 1
ATOM 958 O O . TYR A 1 119 ? 6.002 4.665 -5.967 1.00 91.12 119 TYR A O 1
ATOM 966 N N . LEU A 1 120 ? 6.840 4.948 -3.924 1.00 89.88 120 LEU A N 1
ATOM 967 C CA . LEU A 1 120 ? 8.093 5.542 -4.397 1.00 89.88 120 LEU A CA 1
ATOM 968 C C . LEU A 1 120 ? 8.906 4.582 -5.272 1.00 89.88 120 LEU A C 1
ATOM 970 O O . LEU A 1 120 ? 9.556 5.029 -6.213 1.00 89.88 120 LEU A O 1
ATOM 974 N N . THR A 1 121 ? 8.862 3.276 -5.001 1.00 89.00 121 THR A N 1
ATOM 975 C CA . THR A 1 121 ? 9.514 2.280 -5.864 1.00 89.00 121 THR A CA 1
ATOM 976 C C . THR A 1 121 ? 8.784 2.047 -7.186 1.00 89.00 121 THR A C 1
ATOM 978 O O . THR A 1 121 ? 9.396 1.524 -8.109 1.00 89.00 121 THR A O 1
ATOM 981 N N . GLU A 1 122 ? 7.514 2.437 -7.299 1.00 82.94 122 GLU A N 1
ATOM 982 C CA . GLU A 1 122 ? 6.722 2.347 -8.535 1.00 82.94 122 GLU A CA 1
ATOM 983 C C . GLU A 1 122 ? 6.832 3.625 -9.376 1.00 82.94 122 GLU A C 1
ATOM 985 O O . GLU A 1 122 ? 6.977 3.566 -10.594 1.00 82.94 122 GLU A O 1
ATOM 990 N N . TYR A 1 123 ? 6.801 4.792 -8.728 1.00 81.62 123 TYR A N 1
ATOM 991 C CA . TYR A 1 123 ? 6.683 6.087 -9.406 1.00 81.62 123 TYR A CA 1
ATOM 992 C C . TYR A 1 123 ? 7.951 6.950 -9.343 1.00 81.62 123 TYR A C 1
ATOM 994 O O . TYR A 1 123 ? 8.027 7.981 -10.008 1.00 81.62 123 TYR A O 1
ATOM 1002 N N . GLY A 1 124 ? 8.949 6.567 -8.541 1.00 83.62 124 GLY A N 1
ATOM 1003 C CA . GLY A 1 124 ? 10.236 7.265 -8.407 1.00 83.62 124 GLY A CA 1
ATOM 1004 C C . GLY A 1 124 ? 10.190 8.598 -7.647 1.00 83.62 124 GLY A C 1
ATOM 1005 O O . GLY A 1 124 ? 11.234 9.146 -7.299 1.00 83.62 124 GLY A O 1
ATOM 1006 N N . ALA A 1 125 ? 9.001 9.125 -7.360 1.00 84.25 125 ALA A N 1
ATOM 1007 C CA . ALA A 1 125 ? 8.788 10.390 -6.666 1.00 84.25 125 ALA A CA 1
ATOM 1008 C C . ALA A 1 125 ? 7.469 10.350 -5.880 1.00 84.25 125 ALA A C 1
ATOM 1010 O O . ALA A 1 125 ? 6.587 9.570 -6.235 1.00 84.25 125 ALA A O 1
ATOM 1011 N N . PRO A 1 126 ? 7.309 11.161 -4.816 1.00 86.38 126 PRO A N 1
ATOM 1012 C CA . PRO A 1 126 ? 6.030 11.286 -4.122 1.00 86.38 126 PRO A CA 1
ATOM 1013 C C . PRO A 1 126 ? 4.954 11.889 -5.045 1.00 86.38 126 PRO A C 1
ATOM 1015 O O . PRO A 1 126 ? 5.293 12.532 -6.047 1.00 86.38 126 PRO A O 1
ATOM 1018 N N . PRO A 1 127 ? 3.661 11.726 -4.715 1.00 84.38 127 PRO A N 1
ATOM 1019 C CA . PRO A 1 127 ? 2.589 12.383 -5.454 1.00 84.38 127 PRO A CA 1
ATOM 1020 C C . PRO A 1 127 ? 2.757 13.911 -5.454 1.00 84.38 127 PRO A C 1
ATOM 1022 O O . PRO A 1 127 ? 3.282 14.493 -4.503 1.00 84.38 127 PRO A O 1
ATOM 1025 N N . LYS A 1 128 ? 2.303 14.569 -6.530 1.00 80.12 128 LYS A N 1
ATOM 1026 C CA . LYS A 1 128 ? 2.516 16.012 -6.763 1.00 80.12 128 LYS A CA 1
ATOM 1027 C C . LYS A 1 128 ? 1.745 16.924 -5.808 1.00 80.12 128 LYS A C 1
ATOM 1029 O O . LYS A 1 128 ? 2.228 18.014 -5.517 1.00 80.12 128 LYS A O 1
ATOM 1034 N N . GLU A 1 129 ? 0.549 16.513 -5.400 1.00 79.25 129 GLU A N 1
ATOM 1035 C CA . GLU A 1 129 ? -0.332 17.304 -4.535 1.00 79.25 129 GLU A CA 1
ATOM 1036 C C . GLU A 1 129 ? -0.034 16.981 -3.069 1.00 79.25 129 GLU A C 1
ATOM 1038 O O . GLU A 1 129 ? 0.720 17.694 -2.407 1.00 79.25 129 GLU A O 1
ATOM 1043 N N . SER A 1 130 ? -0.549 15.853 -2.584 1.00 84.19 130 SER A N 1
ATOM 1044 C CA . SER A 1 130 ? -0.207 15.291 -1.282 1.00 84.19 130 SER A CA 1
ATOM 1045 C C . SER A 1 130 ? -0.661 13.836 -1.190 1.00 84.19 130 SER A C 1
ATOM 1047 O O . SER A 1 130 ? -1.550 13.412 -1.922 1.00 84.19 130 SER A O 1
ATOM 1049 N N . TRP A 1 131 ? -0.102 13.068 -0.253 1.00 84.00 131 TRP A N 1
ATOM 1050 C CA . TRP A 1 131 ? -0.569 11.701 0.015 1.00 84.00 131 TRP A CA 1
ATOM 1051 C C . TRP A 1 131 ? -2.064 11.640 0.361 1.00 84.00 131 TRP A C 1
ATOM 1053 O O . TRP A 1 131 ? -2.709 10.650 0.060 1.00 84.00 131 TRP A O 1
ATOM 1063 N N . ASP A 1 132 ? -2.614 12.700 0.959 1.00 83.62 132 ASP A N 1
ATOM 1064 C CA . ASP A 1 132 ? -4.009 12.756 1.404 1.00 83.62 132 ASP A CA 1
ATOM 1065 C C . ASP A 1 132 ? -4.971 13.365 0.359 1.00 83.62 132 ASP A C 1
ATOM 1067 O O . ASP A 1 132 ? -6.166 13.464 0.626 1.00 83.62 132 ASP A O 1
ATOM 1071 N N . GLU A 1 133 ? -4.483 13.788 -0.811 1.00 69.50 133 GLU A N 1
ATOM 1072 C CA . GLU A 1 133 ? -5.299 14.431 -1.862 1.00 69.50 133 GLU A CA 1
ATOM 1073 C C . GLU A 1 133 ? -5.155 13.761 -3.236 1.00 69.50 133 GLU A C 1
ATOM 1075 O O . GLU A 1 133 ? -6.079 13.839 -4.043 1.00 69.50 133 GLU A O 1
ATOM 1080 N N . ALA A 1 134 ? -4.030 13.079 -3.486 1.00 54.47 134 ALA A N 1
ATOM 1081 C CA . ALA A 1 134 ? -3.476 12.911 -4.829 1.00 54.47 134 ALA A CA 1
ATOM 1082 C C . ALA A 1 134 ? -4.369 12.254 -5.888 1.00 54.47 134 ALA A C 1
ATOM 1084 O O . ALA A 1 134 ? -4.183 12.568 -7.058 1.00 54.47 134 ALA A O 1
ATOM 1085 N N . GLU A 1 135 ? -5.304 11.364 -5.546 1.00 54.25 135 GLU A N 1
ATOM 1086 C CA . GLU A 1 135 ? -6.066 10.617 -6.569 1.00 54.25 135 GLU A CA 1
ATOM 1087 C C . GLU A 1 135 ? -7.529 10.317 -6.195 1.00 54.25 135 GLU A C 1
ATOM 1089 O O . GLU A 1 135 ? -8.256 9.678 -6.955 1.00 54.25 135 GLU A O 1
ATOM 1094 N N . HIS A 1 136 ? -8.002 10.811 -5.048 1.00 54.28 136 HIS A N 1
ATOM 1095 C CA . HIS A 1 136 ? -9.311 10.437 -4.492 1.00 54.28 136 HIS A CA 1
ATOM 1096 C C . HIS A 1 136 ? -10.325 11.584 -4.422 1.00 54.28 136 HIS A C 1
ATOM 1098 O O . HIS A 1 136 ? -11.437 11.409 -3.919 1.00 54.28 136 HIS A O 1
ATOM 1104 N N . ASN A 1 137 ? -9.966 12.763 -4.931 1.00 54.72 137 ASN A N 1
ATOM 1105 C CA . ASN A 1 137 ? -10.802 13.955 -4.868 1.00 54.72 137 ASN A CA 1
ATOM 1106 C C . ASN A 1 137 ? -11.867 13.946 -5.981 1.00 54.72 137 ASN A C 1
ATOM 1108 O O . ASN A 1 137 ? -11.822 14.721 -6.934 1.00 54.72 137 ASN A O 1
ATOM 1112 N N . PHE A 1 138 ? -12.829 13.028 -5.876 1.00 60.09 138 PHE A N 1
ATOM 1113 C CA . PHE A 1 138 ? -14.041 13.036 -6.689 1.00 60.09 138 PHE A CA 1
ATOM 1114 C C . PHE A 1 138 ? -15.142 13.732 -5.879 1.00 60.09 138 PHE A C 1
ATOM 1116 O O . PHE A 1 138 ? -15.741 13.087 -5.020 1.00 60.09 138 PHE A O 1
ATOM 1123 N N . PRO A 1 139 ? -15.424 15.030 -6.116 1.00 58.22 139 PRO A N 1
ATOM 1124 C CA . PRO A 1 139 ? -16.241 15.855 -5.215 1.00 58.22 139 PRO A CA 1
ATOM 1125 C C . PRO A 1 139 ? -17.649 15.302 -4.938 1.00 58.22 139 PRO A C 1
ATOM 1127 O O . PRO A 1 139 ? -18.230 15.614 -3.903 1.00 58.22 139 PRO A O 1
ATOM 1130 N N . ASP A 1 140 ? -18.162 14.434 -5.814 1.00 68.81 140 ASP A N 1
ATOM 1131 C CA . ASP A 1 140 ? -19.503 13.852 -5.717 1.00 68.81 140 ASP A CA 1
ATOM 1132 C C . ASP A 1 140 ? -19.513 12.333 -5.454 1.00 68.81 140 ASP A C 1
ATOM 1134 O O . ASP A 1 140 ? -20.575 11.709 -5.465 1.00 68.81 140 ASP A O 1
ATOM 1138 N N . THR A 1 141 ? -18.351 11.702 -5.241 1.00 67.62 141 THR A N 1
ATOM 1139 C CA . THR A 1 141 ? -18.242 10.245 -5.062 1.00 67.62 141 THR A CA 1
ATOM 1140 C C . THR A 1 141 ? -17.645 9.916 -3.693 1.00 67.62 141 THR A C 1
ATOM 1142 O O . THR A 1 141 ? -16.560 10.400 -3.377 1.00 67.62 141 THR A O 1
ATOM 1145 N N . PRO A 1 142 ? -18.315 9.094 -2.860 1.00 75.25 142 PRO A N 1
ATOM 1146 C CA . PRO A 1 142 ? -17.729 8.624 -1.610 1.00 75.25 142 PRO A CA 1
ATOM 1147 C C . PRO A 1 142 ? -16.381 7.945 -1.860 1.00 75.25 142 PRO A C 1
ATOM 1149 O O . PRO A 1 142 ? -16.251 7.184 -2.819 1.00 75.25 142 PRO A O 1
ATOM 1152 N N . LEU A 1 143 ? -15.410 8.164 -0.973 1.00 77.81 143 LEU A N 1
ATOM 1153 C CA . LEU A 1 143 ? -14.078 7.554 -1.052 1.00 77.81 143 LEU A CA 1
ATOM 1154 C C . LEU A 1 143 ? -14.150 6.025 -1.201 1.00 77.81 143 LEU A C 1
ATOM 1156 O O . LEU A 1 143 ? -13.375 5.404 -1.923 1.00 77.81 143 LEU A O 1
ATOM 1160 N N . GLU A 1 144 ? -15.136 5.395 -0.568 1.00 80.88 144 GLU A N 1
ATOM 1161 C CA . GLU A 1 144 ? -15.338 3.954 -0.639 1.00 80.88 144 GLU A CA 1
ATOM 1162 C C . GLU A 1 144 ? -15.682 3.456 -2.044 1.00 80.88 144 GLU A C 1
ATOM 1164 O O . GLU A 1 144 ? -15.470 2.277 -2.317 1.00 80.88 144 GLU A O 1
ATOM 1169 N N . ALA A 1 145 ? -16.212 4.312 -2.921 1.00 81.19 145 ALA A N 1
ATOM 1170 C CA . ALA A 1 145 ? -16.536 3.958 -4.298 1.00 81.19 145 ALA A CA 1
ATOM 1171 C C . ALA A 1 145 ? -15.315 4.011 -5.233 1.00 81.19 145 ALA A C 1
ATOM 1173 O O . ALA A 1 145 ? -15.383 3.441 -6.320 1.00 81.19 145 ALA A O 1
ATOM 1174 N N . SER A 1 146 ? -14.190 4.609 -4.808 1.00 78.94 146 SER A N 1
ATOM 1175 C CA . SER A 1 146 ? -12.908 4.480 -5.520 1.00 78.94 146 SER A CA 1
ATOM 1176 C C . SER A 1 146 ? -12.141 3.198 -5.169 1.00 78.94 146 SER A C 1
ATOM 1178 O O . SER A 1 146 ? -11.069 2.967 -5.714 1.00 78.94 146 SER A O 1
ATOM 1180 N N . LEU A 1 147 ? -12.667 2.364 -4.263 1.00 86.25 147 LEU A N 1
ATOM 1181 C CA . LEU A 1 147 ? -12.039 1.118 -3.817 1.00 86.25 147 LEU A CA 1
ATOM 1182 C C . LEU A 1 147 ? -12.911 -0.089 -4.168 1.00 86.25 147 LEU A C 1
ATOM 1184 O O . LEU A 1 147 ? -14.139 -0.041 -4.055 1.00 86.25 147 LEU A O 1
ATOM 1188 N N . ILE A 1 148 ? -12.283 -1.213 -4.524 1.00 86.44 148 ILE A N 1
ATOM 1189 C CA . ILE A 1 148 ? -12.984 -2.497 -4.619 1.00 86.44 148 ILE A CA 1
ATOM 1190 C C . ILE A 1 148 ? -12.871 -3.192 -3.266 1.00 86.44 148 ILE A C 1
ATOM 1192 O O . ILE A 1 148 ? -11.779 -3.414 -2.744 1.00 86.44 148 ILE A O 1
ATOM 1196 N N . TRP A 1 149 ? -14.019 -3.546 -2.703 1.00 86.25 149 TRP A N 1
ATOM 1197 C CA . TRP A 1 149 ? -14.130 -4.146 -1.377 1.00 86.25 149 TRP A CA 1
ATOM 1198 C C . TRP A 1 149 ? -14.400 -5.647 -1.461 1.00 86.25 149 TRP A C 1
ATOM 1200 O O . TRP A 1 149 ? -15.024 -6.090 -2.431 1.00 86.25 149 TRP A O 1
ATOM 1210 N N . PRO A 1 150 ? -13.998 -6.435 -0.446 1.00 82.19 150 PRO A N 1
ATOM 1211 C CA . PRO A 1 150 ? -14.350 -7.845 -0.401 1.00 82.19 150 PRO A CA 1
ATOM 1212 C C . PRO A 1 150 ? -15.870 -8.004 -0.307 1.00 82.19 150 PRO A C 1
ATOM 1214 O O . PRO A 1 150 ? -16.565 -7.202 0.323 1.00 82.19 150 PRO A O 1
ATOM 1217 N N . ALA A 1 151 ? -16.394 -9.059 -0.927 1.00 65.94 151 ALA A N 1
ATOM 1218 C CA . ALA A 1 151 ? -17.797 -9.415 -0.786 1.00 65.94 151 ALA A CA 1
ATOM 1219 C C . ALA A 1 151 ? -18.060 -9.916 0.646 1.00 65.94 151 ALA A C 1
ATOM 1221 O O . ALA A 1 151 ? -17.480 -10.914 1.066 1.00 65.94 151 ALA A O 1
ATOM 1222 N N . GLY A 1 152 ? -18.933 -9.241 1.397 1.00 59.19 152 GLY A N 1
ATOM 1223 C CA . GLY A 1 152 ? -19.305 -9.661 2.750 1.00 59.19 152 GLY A CA 1
ATOM 1224 C C . GLY A 1 152 ? -19.962 -8.555 3.584 1.00 59.19 152 GLY A C 1
ATOM 1225 O O . GLY A 1 152 ? -19.931 -7.387 3.185 1.00 59.19 152 GLY A O 1
ATOM 1226 N N . PRO A 1 153 ? -20.596 -8.913 4.717 1.00 50.91 153 PRO A N 1
ATOM 1227 C CA . PRO A 1 153 ? -21.171 -7.943 5.640 1.00 50.91 153 PRO A CA 1
ATOM 1228 C C . PRO A 1 153 ? -20.075 -7.096 6.304 1.00 50.91 153 PRO A C 1
ATOM 1230 O O . PRO A 1 153 ? -18.993 -7.582 6.623 1.00 50.91 153 PRO A O 1
ATOM 1233 N N . TRP A 1 154 ? -20.378 -5.812 6.480 1.00 59.75 154 TRP A N 1
ATOM 1234 C CA . TRP A 1 154 ? -19.556 -4.836 7.191 1.00 59.75 154 TRP A CA 1
ATOM 1235 C C . TRP A 1 154 ? -19.491 -5.168 8.688 1.00 59.75 154 TRP A C 1
ATOM 1237 O O . TRP A 1 154 ? -20.528 -5.405 9.304 1.00 59.75 154 TRP A O 1
ATOM 1247 N N . ASP A 1 155 ? -18.283 -5.175 9.256 1.00 62.75 155 ASP A N 1
ATOM 1248 C CA . ASP A 1 155 ? -18.061 -5.311 10.699 1.00 62.75 155 ASP A CA 1
ATOM 1249 C C . ASP A 1 155 ? -18.086 -3.922 11.361 1.00 62.75 155 ASP A C 1
ATOM 1251 O O . ASP A 1 155 ? -17.076 -3.219 11.463 1.00 62.75 155 ASP A O 1
ATOM 1255 N N . GLU A 1 156 ? -19.294 -3.488 11.719 1.00 58.69 156 GLU A N 1
ATOM 1256 C CA . GLU A 1 156 ? -19.566 -2.206 12.378 1.00 58.69 156 GLU A CA 1
ATOM 1257 C C . GLU A 1 156 ? -18.968 -2.137 13.793 1.00 58.69 156 GLU A C 1
ATOM 1259 O O . GLU A 1 156 ? -18.519 -1.076 14.230 1.00 58.69 156 GLU A O 1
ATOM 1264 N N . GLU A 1 157 ? -18.908 -3.270 14.495 1.00 58.62 157 GLU A N 1
ATOM 1265 C CA . GLU A 1 157 ? -18.439 -3.351 15.879 1.00 58.62 157 GLU A CA 1
ATOM 1266 C C . GLU A 1 157 ? -16.927 -3.107 15.966 1.00 58.62 157 GLU A C 1
ATOM 1268 O O . GLU A 1 157 ? -16.484 -2.282 16.770 1.00 58.62 157 GLU A O 1
ATOM 1273 N N . ALA A 1 158 ? -16.145 -3.718 15.068 1.00 60.69 158 ALA A N 1
ATOM 1274 C CA . ALA A 1 158 ? -14.706 -3.473 14.967 1.00 60.69 158 ALA A CA 1
ATOM 1275 C C . ALA A 1 158 ? -14.377 -2.002 14.638 1.00 60.69 158 ALA A C 1
ATOM 1277 O O . ALA A 1 158 ? -13.411 -1.443 15.162 1.00 60.69 158 ALA A O 1
ATOM 1278 N N . PHE A 1 159 ? -15.189 -1.345 13.799 1.00 57.88 159 PHE A N 1
ATOM 1279 C CA . PHE A 1 159 ? -15.006 0.075 13.480 1.00 57.88 159 PHE A CA 1
ATOM 1280 C C . PHE A 1 159 ? -15.273 0.979 14.688 1.00 57.88 159 PHE A C 1
ATOM 1282 O O . PHE A 1 159 ? -14.490 1.888 14.972 1.00 57.88 159 PHE A O 1
ATOM 1289 N N . LEU A 1 160 ? -16.373 0.743 15.407 1.00 58.34 160 LEU A N 1
ATOM 1290 C CA . LEU A 1 160 ? -16.742 1.558 16.562 1.00 58.34 160 LEU A CA 1
ATOM 1291 C C . LEU A 1 160 ? -15.766 1.378 17.727 1.00 58.34 160 LEU A C 1
ATOM 1293 O O . LEU A 1 160 ? -15.397 2.377 18.342 1.00 58.34 160 LEU A O 1
ATOM 1297 N N . ALA A 1 161 ? -15.309 0.149 17.989 1.00 59.44 161 ALA A N 1
ATOM 1298 C CA . ALA A 1 161 ? -14.353 -0.141 19.057 1.00 59.44 161 ALA A CA 1
ATOM 1299 C C . ALA A 1 161 ? -13.067 0.679 18.903 1.00 59.44 161 ALA A C 1
ATOM 1301 O O . ALA A 1 161 ? -12.608 1.324 19.838 1.00 59.44 161 ALA A O 1
ATOM 1302 N N . ALA A 1 162 ? -12.542 0.763 17.688 1.00 54.19 162 ALA A N 1
ATOM 1303 C CA . ALA A 1 162 ? -11.296 1.464 17.457 1.00 54.19 162 ALA A CA 1
ATOM 1304 C C . ALA A 1 162 ? -11.406 2.977 17.264 1.00 54.19 162 ALA A C 1
ATOM 1306 O O . ALA A 1 162 ? -10.393 3.676 17.310 1.00 54.19 162 ALA A O 1
ATOM 1307 N N . ARG A 1 163 ? -12.610 3.522 17.059 1.00 52.25 163 ARG A N 1
ATOM 1308 C CA . ARG A 1 163 ? -12.817 4.972 17.186 1.00 52.25 163 ARG A CA 1
ATOM 1309 C C . ARG A 1 163 ? -12.605 5.450 18.621 1.00 52.25 163 ARG A C 1
ATOM 1311 O O . ARG A 1 163 ? -12.231 6.603 18.794 1.00 52.25 163 ARG A O 1
ATOM 1318 N N . VAL A 1 164 ? -12.837 4.591 19.615 1.00 52.09 164 VAL A N 1
ATOM 1319 C CA . VAL A 1 164 ? -12.646 4.920 21.037 1.00 52.09 164 VAL A CA 1
ATOM 1320 C C . VAL A 1 164 ? -11.157 5.026 21.384 1.00 52.09 164 VAL A C 1
ATOM 1322 O O . VAL A 1 164 ? -10.775 5.905 22.148 1.00 52.09 164 VAL A O 1
ATOM 1325 N N . ASP A 1 165 ? -10.306 4.210 20.759 1.00 49.06 165 ASP A N 1
ATOM 1326 C CA . ASP A 1 165 ? -8.860 4.191 21.034 1.00 49.06 165 ASP A CA 1
ATOM 1327 C C . ASP A 1 165 ? -8.060 5.257 20.260 1.00 49.06 165 ASP A C 1
ATOM 1329 O O . ASP A 1 165 ? -6.891 5.496 20.556 1.00 49.06 165 ASP A O 1
ATOM 1333 N N . ASN A 1 166 ? -8.678 5.906 19.268 1.00 45.97 166 ASN A N 1
ATOM 1334 C CA . ASN A 1 166 ? -8.048 6.907 18.400 1.00 45.97 166 ASN A CA 1
ATOM 1335 C C . ASN A 1 166 ? -8.446 8.356 18.735 1.00 45.97 166 ASN A C 1
ATOM 1337 O O . ASN A 1 166 ? -8.237 9.249 17.907 1.00 45.97 166 ASN A O 1
ATOM 1341 N N . GLU A 1 167 ? -9.023 8.627 19.914 1.00 39.34 167 GLU A N 1
ATOM 1342 C CA . GLU A 1 167 ? -9.172 10.018 20.348 1.00 39.34 167 GLU A CA 1
ATOM 1343 C C . GLU A 1 167 ? -7.774 10.649 20.483 1.00 39.34 167 GLU A C 1
ATOM 1345 O O . GLU A 1 167 ? -6.913 10.100 21.180 1.00 39.34 167 GLU A O 1
ATOM 1350 N N . PRO A 1 168 ? -7.502 11.781 19.803 1.00 38.81 168 PRO A N 1
ATOM 1351 C CA . PRO A 1 168 ? -6.242 12.483 19.992 1.00 38.81 168 PRO A CA 1
ATOM 1352 C C . PRO A 1 168 ? -6.095 12.816 21.482 1.00 38.81 168 PRO A C 1
ATOM 1354 O O . PRO A 1 168 ? -7.105 13.112 22.128 1.00 38.81 168 PRO A O 1
ATOM 1357 N N . PRO A 1 169 ? -4.874 12.764 22.051 1.00 39.59 169 PRO A N 1
ATOM 1358 C CA . PRO A 1 169 ? -4.682 13.050 23.463 1.00 39.59 169 PRO A CA 1
ATOM 1359 C C . PRO A 1 169 ? -5.307 14.407 23.778 1.00 39.59 169 PRO A C 1
ATOM 1361 O O . PRO A 1 169 ? -4.930 15.420 23.189 1.00 39.59 169 PRO A O 1
ATOM 1364 N N . SER A 1 170 ? -6.303 14.393 24.668 1.00 49.19 170 SER A N 1
ATOM 1365 C CA . SER A 1 170 ? -6.950 15.600 25.168 1.00 49.19 170 SER A CA 1
ATOM 1366 C C . SER A 1 170 ? -5.860 16.516 25.706 1.00 49.19 170 SER A C 1
ATOM 1368 O O . SER A 1 170 ? -5.210 16.173 26.693 1.00 49.19 170 SER A O 1
ATOM 1370 N N . GLU A 1 171 ? -5.649 17.657 25.052 1.00 50.75 171 GLU A N 1
ATOM 1371 C CA . GLU A 1 171 ? -4.753 18.689 25.561 1.00 50.75 171 GLU A CA 1
ATOM 1372 C C . GLU A 1 171 ? -5.267 19.130 26.941 1.00 50.75 171 GLU A C 1
ATOM 1374 O O . GLU A 1 171 ? -6.352 19.706 27.066 1.00 50.75 171 GLU A O 1
ATOM 1379 N N . LEU A 1 172 ? -4.497 18.794 27.978 1.00 43.84 172 LEU A N 1
ATOM 1380 C CA . LEU A 1 172 ? -4.582 19.331 29.334 1.00 43.84 172 LEU A CA 1
ATOM 1381 C C . LEU A 1 172 ? -3.238 19.963 29.689 1.00 43.84 172 LEU A C 1
ATOM 1383 O O . LEU A 1 172 ? -2.198 19.323 29.409 1.00 43.84 172 LEU A O 1
#